Protein AF-A0A437ALH5-F1 (afdb_monomer)

Nearest PDB structures (foldseek):
  6p25-assembly1_B  TM=3.170E-01  e=7.001E-01  Saccharomyces cerevisiae W303
  8elx-assembly1_A  TM=2.997E-01  e=1.710E+00  Homo sapiens
  1yzu-assembly2_B  TM=2.604E-01  e=1.710E+00  Homo sapiens
  1tu4-assembly10_B  TM=3.010E-01  e=3.493E+00  Homo sapiens
  8ynr-assembly1_A  TM=2.887E-01  e=4.704E+00  Homo sapiens

Sequence (110 aa):
MIYIGNNPDFTFKTNKKYTKETYECALNDKFNIILYSNYTTIIDDKVEETAFVIPVHYPSFIRTFDMKIDFTDIESFFVLQNKECKEALKEFVMNLKNKNFTKILDLKLK

Secondary structure (DSSP, 8-state):
-EEESSPPSEEEEE-HHHHSSPPEEEESSSEEEEEEEEEEEEETTEEEEEEEEEE--HHHHHHHH-TTS-TT-HHHHEE--SHHHHHHHHHHHHHHHTS----GGG----

Structure (mmCIF, N/CA/C/O backbone):
data_AF-A0A437ALH5-F1
#
_entry.id   AF-A0A437ALH5-F1
#
loop_
_atom_site.group_PDB
_atom_site.id
_atom_site.type_symbol
_atom_site.label_atom_id
_atom_site.label_alt_id
_atom_site.label_comp_id
_atom_site.label_asym_id
_atom_site.label_entity_id
_atom_site.label_seq_id
_atom_site.pdbx_PDB_ins_code
_atom_site.Cartn_x
_atom_site.Cartn_y
_atom_site.Cartn_z
_atom_site.occupancy
_atom_site.B_iso_or_equiv
_atom_site.auth_seq_id
_atom_site.auth_comp_id
_atom_site.auth_asym_id
_atom_site.auth_atom_id
_atom_site.pdbx_PDB_model_num
ATOM 1 N N . MET A 1 1 ? 10.861 1.046 -13.145 1.00 80.62 1 MET A N 1
ATOM 2 C CA . MET A 1 1 ? 10.740 -0.083 -12.206 1.00 80.62 1 MET A CA 1
ATOM 3 C C . MET A 1 1 ? 9.956 -1.184 -12.885 1.00 80.62 1 MET A C 1
ATOM 5 O O . MET A 1 1 ? 8.976 -0.884 -13.560 1.00 80.62 1 MET A O 1
ATOM 9 N N . ILE A 1 2 ? 10.361 -2.435 -12.690 1.00 82.56 2 ILE A N 1
ATOM 10 C CA . ILE A 1 2 ? 9.631 -3.612 -13.165 1.00 82.56 2 ILE A CA 1
ATOM 11 C C . ILE A 1 2 ? 8.967 -4.288 -11.972 1.00 82.56 2 ILE A C 1
ATOM 13 O O . ILE A 1 2 ? 9.637 -4.626 -10.995 1.00 82.56 2 ILE A O 1
ATOM 17 N N . TYR A 1 3 ? 7.658 -4.505 -12.072 1.00 82.25 3 TYR A N 1
ATOM 18 C CA . TYR A 1 3 ? 6.897 -5.249 -11.078 1.00 82.25 3 TYR A CA 1
ATOM 19 C C . TYR A 1 3 ? 6.874 -6.733 -11.436 1.00 82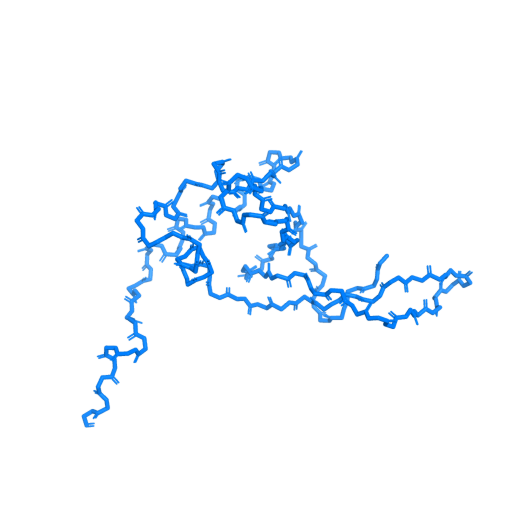.25 3 TYR A C 1
ATOM 21 O O . TYR A 1 3 ? 6.382 -7.126 -12.492 1.00 82.25 3 TYR A O 1
ATOM 29 N N . ILE A 1 4 ? 7.388 -7.570 -10.539 1.00 79.19 4 ILE A N 1
ATOM 30 C CA . ILE A 1 4 ? 7.234 -9.021 -10.617 1.00 79.19 4 ILE A CA 1
ATOM 31 C C . ILE A 1 4 ? 5.957 -9.409 -9.870 1.00 79.19 4 ILE A C 1
ATOM 33 O O . ILE A 1 4 ? 5.816 -9.132 -8.675 1.00 79.19 4 ILE A O 1
ATOM 37 N N . GLY A 1 5 ? 5.043 -10.073 -10.582 1.00 77.38 5 GLY A N 1
ATOM 38 C CA . GLY A 1 5 ? 3.705 -10.419 -10.106 1.00 77.38 5 GLY A CA 1
ATOM 39 C C . GLY A 1 5 ? 2.639 -9.653 -10.886 1.00 77.38 5 GLY A C 1
ATOM 40 O O . GLY A 1 5 ? 2.602 -9.733 -12.111 1.00 77.38 5 GLY A O 1
ATOM 41 N N . ASN A 1 6 ? 1.787 -8.913 -10.175 1.00 75.44 6 ASN A N 1
ATOM 42 C CA . ASN A 1 6 ? 0.764 -8.065 -10.785 1.00 75.44 6 ASN A CA 1
ATOM 43 C C . ASN A 1 6 ? 1.219 -6.606 -10.829 1.00 75.44 6 ASN A C 1
ATOM 45 O O . ASN A 1 6 ? 1.773 -6.099 -9.852 1.00 75.44 6 ASN A O 1
ATOM 49 N N . ASN A 1 7 ? 0.896 -5.919 -11.926 1.00 85.88 7 ASN A N 1
ATOM 50 C CA . ASN A 1 7 ? 1.005 -4.467 -11.972 1.00 85.88 7 ASN A CA 1
ATOM 51 C C . ASN A 1 7 ? -0.019 -3.850 -11.006 1.00 85.88 7 ASN A C 1
ATOM 53 O O . ASN A 1 7 ? -1.188 -4.244 -11.029 1.00 85.88 7 ASN A O 1
ATOM 57 N N . PRO A 1 8 ? 0.405 -2.928 -10.131 1.00 90.12 8 PRO A N 1
ATOM 58 C CA . PRO A 1 8 ? -0.501 -2.265 -9.208 1.00 90.12 8 PRO A CA 1
ATOM 59 C C . PRO A 1 8 ? -1.327 -1.193 -9.928 1.00 90.12 8 PRO A C 1
ATOM 61 O O . PRO A 1 8 ? -0.780 -0.430 -10.723 1.00 90.12 8 PRO A O 1
ATOM 64 N N . ASP A 1 9 ? -2.620 -1.099 -9.604 1.00 92.94 9 ASP A N 1
ATOM 65 C CA . ASP A 1 9 ? -3.494 -0.034 -10.118 1.00 92.94 9 ASP A CA 1
ATOM 66 C C . ASP A 1 9 ? -3.166 1.299 -9.437 1.00 92.94 9 ASP A C 1
ATOM 68 O O . ASP A 1 9 ? -3.128 2.358 -10.063 1.00 92.94 9 ASP A O 1
ATOM 72 N N . PHE A 1 10 ? -2.867 1.233 -8.138 1.00 94.88 10 PHE A N 1
ATOM 73 C CA . PHE A 1 10 ? -2.470 2.380 -7.336 1.00 94.88 10 PHE A CA 1
ATOM 74 C C . PHE A 1 10 ? -1.235 2.065 -6.506 1.00 94.88 10 PHE A C 1
ATOM 76 O O . PHE A 1 10 ? -1.117 0.984 -5.928 1.00 94.88 10 PHE A O 1
ATOM 83 N N . THR A 1 11 ? -0.347 3.047 -6.376 1.00 95.19 11 THR A N 1
ATOM 84 C CA . THR A 1 11 ? 0.797 3.006 -5.464 1.00 95.19 11 THR A CA 1
ATOM 85 C C . THR A 1 11 ? 0.732 4.180 -4.495 1.00 95.19 11 THR A C 1
ATOM 87 O O . THR A 1 11 ? 0.245 5.268 -4.812 1.00 95.19 11 THR A O 1
ATOM 90 N N . PHE A 1 12 ? 1.156 3.942 -3.261 1.00 96.12 12 PHE A N 1
ATOM 91 C CA . PHE A 1 12 ? 1.144 4.933 -2.189 1.00 96.12 12 PHE A CA 1
ATOM 92 C C . PHE A 1 12 ? 2.136 4.532 -1.103 1.00 96.12 12 PHE A C 1
ATOM 94 O O . PHE A 1 12 ? 2.772 3.481 -1.171 1.00 96.12 12 PHE A O 1
ATOM 101 N N . LYS A 1 13 ? 2.320 5.397 -0.108 1.00 96.50 13 LYS A N 1
ATOM 102 C CA . LYS A 1 13 ? 3.335 5.203 0.931 1.00 96.50 13 LYS A CA 1
ATOM 103 C C . LYS A 1 13 ? 2.720 5.279 2.313 1.00 96.50 13 LYS A C 1
ATOM 105 O O . LYS A 1 13 ? 1.741 5.994 2.513 1.00 96.50 13 LYS A O 1
ATOM 110 N N . THR A 1 14 ? 3.292 4.576 3.282 1.00 95.44 14 THR A N 1
ATOM 111 C CA . THR A 1 14 ? 2.913 4.782 4.683 1.00 95.44 14 THR A CA 1
ATOM 112 C C . THR A 1 14 ? 3.402 6.138 5.182 1.00 95.44 14 THR A C 1
ATOM 114 O O . THR A 1 14 ? 4.411 6.683 4.730 1.00 95.44 14 THR A O 1
ATOM 117 N N . ASN A 1 15 ? 2.689 6.692 6.152 1.00 92.88 15 ASN A N 1
ATOM 118 C CA . ASN A 1 15 ? 3.102 7.889 6.854 1.00 92.88 15 ASN A CA 1
ATOM 119 C C . ASN A 1 15 ? 4.147 7.525 7.916 1.00 92.88 15 ASN A C 1
ATOM 121 O O . ASN A 1 15 ? 3.842 6.863 8.913 1.00 92.88 15 ASN A O 1
ATOM 125 N N . LYS A 1 16 ? 5.377 8.023 7.737 1.00 91.31 16 LYS A N 1
ATOM 126 C CA . LYS A 1 16 ? 6.519 7.771 8.632 1.00 91.31 16 LYS A CA 1
ATOM 127 C C . LYS A 1 16 ? 6.227 8.092 10.104 1.00 91.31 16 LYS A C 1
ATOM 129 O O . LYS A 1 16 ? 6.824 7.475 10.984 1.00 91.31 16 LYS A O 1
ATOM 134 N N . LYS A 1 17 ? 5.288 9.006 10.386 1.00 88.19 17 LYS A N 1
ATOM 135 C CA . LYS A 1 17 ? 4.829 9.317 11.751 1.00 88.19 17 LYS A CA 1
ATOM 136 C C . LYS A 1 17 ? 4.312 8.078 12.497 1.00 88.19 17 LYS A C 1
ATOM 138 O O . LYS A 1 17 ? 4.512 7.988 13.703 1.00 88.19 17 LYS A O 1
ATOM 143 N N . TYR A 1 18 ? 3.680 7.139 11.793 1.00 84.06 18 TYR A N 1
ATOM 144 C CA . TYR A 1 18 ? 3.085 5.935 12.382 1.00 84.06 18 TYR A CA 1
ATOM 145 C C . TYR A 1 18 ? 3.986 4.711 12.241 1.00 84.06 18 TYR A C 1
ATOM 147 O O . TYR A 1 18 ? 4.104 3.912 13.166 1.00 84.06 18 TYR A O 1
ATOM 155 N N . THR A 1 19 ? 4.664 4.573 11.104 1.00 87.44 19 THR A N 1
ATOM 156 C CA . THR A 1 19 ? 5.419 3.357 10.777 1.00 87.44 19 THR A CA 1
ATOM 157 C C . THR A 1 19 ? 6.910 3.434 11.097 1.00 87.44 19 THR A C 1
ATOM 159 O O . THR A 1 19 ? 7.612 2.446 10.899 1.00 87.44 19 THR A O 1
ATOM 162 N N . LYS A 1 20 ? 7.412 4.580 11.591 1.00 88.00 20 LYS A N 1
ATOM 163 C CA . LYS A 1 20 ? 8.840 4.923 11.825 1.00 88.00 20 LYS A CA 1
ATOM 164 C C . LYS A 1 20 ? 9.703 4.982 10.560 1.00 88.00 20 LYS A C 1
ATOM 166 O O . LYS A 1 20 ? 10.636 5.780 10.484 1.00 88.00 20 LYS A O 1
ATOM 171 N N . GLU A 1 21 ? 9.345 4.208 9.548 1.00 91.69 21 GLU A N 1
ATOM 172 C CA . GLU A 1 21 ? 9.939 4.164 8.216 1.00 91.69 21 GLU A CA 1
ATOM 173 C C . GLU A 1 21 ? 8.853 4.281 7.149 1.00 91.69 21 GLU A C 1
ATOM 175 O O . GLU A 1 21 ? 7.670 4.175 7.455 1.00 91.69 21 GLU A O 1
ATOM 180 N N . THR A 1 22 ? 9.237 4.549 5.903 1.00 93.88 22 THR A N 1
ATOM 181 C CA . THR A 1 22 ? 8.274 4.645 4.798 1.00 93.88 22 THR A CA 1
ATOM 182 C C . THR A 1 22 ? 8.239 3.317 4.065 1.00 93.88 22 THR A C 1
ATOM 184 O O . THR A 1 22 ? 9.254 2.908 3.512 1.00 93.88 22 THR A O 1
ATOM 187 N N . TYR A 1 23 ? 7.079 2.673 4.044 1.00 94.81 23 TYR A N 1
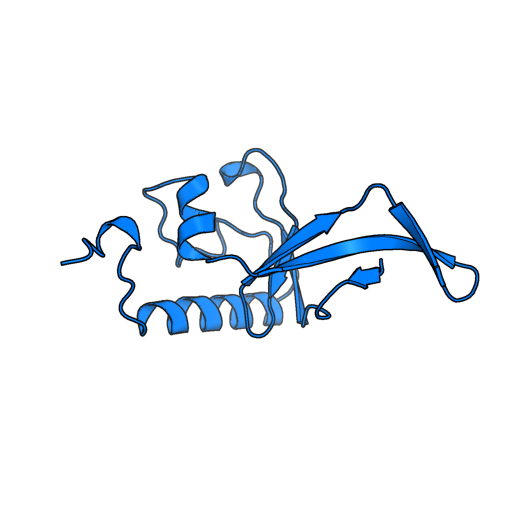ATOM 188 C CA . TYR A 1 23 ? 6.843 1.470 3.256 1.00 94.81 23 TYR A CA 1
ATOM 189 C C . TYR A 1 23 ? 6.086 1.848 1.990 1.00 94.81 23 TYR A C 1
ATOM 191 O O . TYR A 1 23 ? 5.146 2.646 2.046 1.00 94.81 23 TYR A O 1
ATOM 199 N N . GLU A 1 24 ? 6.490 1.278 0.858 1.00 95.62 24 GLU A N 1
ATOM 200 C CA . GLU A 1 24 ? 5.733 1.401 -0.382 1.00 95.62 24 GLU A CA 1
ATOM 201 C C . GLU A 1 24 ? 4.648 0.333 -0.438 1.00 95.62 24 GLU A C 1
ATOM 203 O O . GLU A 1 24 ? 4.890 -0.860 -0.244 1.00 95.62 24 GLU A O 1
ATOM 208 N N . CYS A 1 25 ? 3.428 0.786 -0.676 1.00 95.94 25 CYS A N 1
ATOM 209 C CA . CYS A 1 25 ? 2.240 -0.037 -0.738 1.00 95.94 25 CYS A CA 1
ATOM 210 C C . CYS A 1 25 ? 1.600 0.093 -2.114 1.00 95.94 25 CYS A C 1
ATOM 212 O O . CYS A 1 25 ? 1.777 1.082 -2.831 1.00 95.94 25 CYS A O 1
ATOM 214 N N . ALA A 1 26 ? 0.826 -0.922 -2.458 1.00 95.81 26 ALA A N 1
ATOM 215 C CA . ALA A 1 26 ? 0.078 -0.976 -3.693 1.00 95.81 26 ALA A CA 1
ATOM 216 C C . ALA A 1 26 ? -1.335 -1.497 -3.447 1.00 95.81 26 ALA A C 1
ATOM 218 O O . ALA A 1 26 ? -1.570 -2.303 -2.543 1.00 95.81 26 ALA A O 1
ATOM 219 N N . LEU A 1 27 ? -2.263 -1.070 -4.293 1.00 94.88 27 LEU A N 1
ATOM 220 C CA . LEU A 1 27 ? -3.628 -1.569 -4.325 1.00 94.88 27 LEU A CA 1
ATOM 221 C C . LEU A 1 27 ? -3.980 -2.008 -5.746 1.00 94.88 27 LEU A C 1
ATOM 223 O O . LEU A 1 27 ? -3.707 -1.301 -6.714 1.00 94.88 27 LEU A O 1
ATOM 227 N N . ASN A 1 28 ? -4.575 -3.188 -5.820 1.00 91.12 28 ASN A N 1
ATOM 228 C CA . ASN A 1 28 ? -5.321 -3.722 -6.953 1.00 91.12 28 ASN A CA 1
ATOM 229 C C . ASN A 1 28 ? -6.561 -4.434 -6.379 1.00 91.12 28 ASN A C 1
ATOM 231 O O . ASN A 1 28 ? -7.226 -3.884 -5.499 1.00 91.12 28 ASN A O 1
ATOM 235 N N . ASP A 1 29 ? -6.840 -5.682 -6.758 1.00 90.06 29 ASP A N 1
ATOM 236 C CA . ASP A 1 29 ? -7.826 -6.527 -6.069 1.00 90.06 29 ASP A CA 1
ATOM 237 C C . ASP A 1 29 ? -7.444 -6.832 -4.604 1.00 90.06 29 ASP A C 1
ATOM 239 O O . ASP A 1 29 ? -8.285 -7.236 -3.793 1.00 90.06 29 ASP A O 1
ATOM 243 N N . LYS A 1 30 ? -6.170 -6.638 -4.251 1.00 92.56 30 LYS A N 1
ATOM 244 C CA . LYS A 1 30 ? -5.602 -6.860 -2.920 1.00 92.56 30 LYS A CA 1
ATOM 245 C C . LYS A 1 30 ? -4.831 -5.637 -2.446 1.00 92.56 30 LYS A C 1
ATOM 247 O O . LYS A 1 30 ? -4.368 -4.808 -3.224 1.00 92.56 30 LYS A O 1
ATOM 252 N N . PHE A 1 31 ? -4.642 -5.571 -1.133 1.00 94.88 31 PHE A N 1
ATOM 253 C CA . PHE A 1 31 ? -3.649 -4.693 -0.532 1.00 94.88 31 PHE A CA 1
ATOM 254 C C . PHE A 1 31 ? -2.281 -5.383 -0.573 1.00 94.88 31 PHE A C 1
ATOM 256 O O . PHE A 1 31 ? -2.157 -6.546 -0.182 1.00 94.88 31 PHE A O 1
ATOM 263 N N . ASN A 1 32 ? -1.263 -4.675 -1.055 1.00 95.56 32 ASN A N 1
ATOM 264 C CA . ASN A 1 32 ? 0.070 -5.212 -1.298 1.00 95.56 32 ASN A CA 1
ATOM 265 C C . ASN A 1 32 ? 1.153 -4.307 -0.694 1.00 95.56 32 ASN A C 1
ATOM 267 O O . ASN A 1 32 ? 0.968 -3.098 -0.549 1.00 95.56 32 ASN A O 1
ATOM 271 N N . ILE A 1 33 ? 2.314 -4.893 -0.407 1.00 95.62 33 ILE A N 1
ATOM 272 C CA . ILE A 1 33 ? 3.567 -4.173 -0.144 1.00 95.62 33 ILE A CA 1
ATOM 273 C C . ILE A 1 33 ? 4.483 -4.369 -1.350 1.00 95.62 33 ILE A C 1
ATOM 275 O O . ILE A 1 33 ? 4.519 -5.451 -1.939 1.00 95.62 33 ILE A O 1
ATOM 279 N N . ILE A 1 34 ? 5.223 -3.323 -1.703 1.00 95.31 34 ILE A N 1
ATOM 280 C CA . ILE A 1 34 ? 6.248 -3.357 -2.742 1.00 95.31 34 ILE A CA 1
ATOM 281 C C . ILE A 1 34 ? 7.599 -3.606 -2.064 1.00 95.31 34 ILE A C 1
ATOM 283 O O . ILE A 1 34 ? 8.037 -2.812 -1.231 1.00 95.31 34 ILE A O 1
ATOM 287 N N . LEU A 1 35 ? 8.254 -4.716 -2.407 1.00 93.44 35 LEU A N 1
ATOM 288 C CA . LEU A 1 35 ? 9.596 -5.050 -1.926 1.00 93.44 35 LEU A CA 1
ATOM 289 C C . LEU A 1 35 ? 10.617 -4.896 -3.045 1.00 93.44 35 LEU A C 1
ATOM 291 O O . LEU A 1 35 ? 10.543 -5.586 -4.060 1.00 93.44 35 LEU A O 1
ATOM 295 N N . TYR A 1 36 ? 11.597 -4.029 -2.830 1.00 91.88 36 TYR A N 1
ATOM 296 C CA . TYR A 1 36 ? 12.675 -3.803 -3.780 1.00 91.88 36 TYR A CA 1
ATOM 297 C C . TYR A 1 36 ? 13.733 -4.897 -3.669 1.00 91.88 36 TYR A C 1
ATOM 299 O O . TYR A 1 36 ? 14.151 -5.283 -2.576 1.00 91.88 36 TYR A O 1
ATOM 307 N N . SER A 1 37 ? 14.149 -5.410 -4.819 1.00 89.38 37 SER A N 1
ATOM 308 C CA . SER A 1 37 ? 15.272 -6.324 -4.931 1.00 89.38 37 SER A CA 1
ATOM 309 C C . SER A 1 37 ? 16.585 -5.558 -5.051 1.00 89.38 37 SER A C 1
ATOM 311 O O . SER A 1 37 ? 16.621 -4.457 -5.590 1.00 89.38 37 SER A O 1
ATOM 313 N N . ASN A 1 38 ? 17.685 -6.201 -4.664 1.00 90.88 38 ASN A N 1
ATOM 314 C CA . ASN A 1 38 ? 19.029 -5.725 -5.002 1.00 90.88 38 ASN A CA 1
ATOM 315 C C . ASN A 1 38 ? 19.409 -6.034 -6.464 1.00 90.88 38 ASN A C 1
ATOM 317 O O . ASN A 1 38 ? 20.504 -5.684 -6.899 1.00 90.88 38 ASN A O 1
ATOM 321 N N . TYR A 1 39 ? 18.541 -6.727 -7.210 1.00 88.75 39 TYR A N 1
ATOM 322 C CA . TYR A 1 39 ? 18.742 -7.017 -8.624 1.00 88.75 39 TYR A CA 1
ATOM 323 C C . TYR A 1 39 ? 18.165 -5.912 -9.510 1.00 88.75 39 TYR A C 1
ATOM 325 O O . TYR A 1 39 ? 17.016 -5.485 -9.355 1.00 88.75 39 TYR A O 1
ATOM 333 N N . THR A 1 40 ? 18.948 -5.516 -10.506 1.00 89.50 40 THR A N 1
ATOM 334 C CA . THR A 1 40 ? 18.515 -4.666 -11.613 1.00 89.50 40 THR A CA 1
ATOM 335 C C . THR A 1 40 ? 18.346 -5.510 -12.871 1.00 89.50 40 THR A C 1
ATOM 337 O O . THR A 1 40 ? 19.029 -6.516 -13.063 1.00 89.50 40 THR A O 1
ATOM 340 N N . THR A 1 41 ? 17.411 -5.112 -13.724 1.00 88.00 41 THR A N 1
ATOM 341 C CA . THR A 1 41 ? 17.125 -5.778 -14.999 1.00 88.00 41 THR A CA 1
ATOM 342 C C . THR A 1 41 ? 17.289 -4.770 -16.131 1.00 88.00 41 THR A C 1
ATOM 344 O O . THR A 1 41 ? 17.061 -3.580 -15.930 1.00 88.00 41 THR A O 1
ATOM 347 N N . ILE A 1 42 ? 17.694 -5.227 -17.318 1.00 91.94 42 ILE A N 1
ATOM 348 C CA . ILE A 1 42 ? 17.741 -4.391 -18.523 1.00 91.94 42 ILE A CA 1
ATOM 349 C C . ILE A 1 42 ? 16.542 -4.742 -19.404 1.00 91.94 42 ILE A C 1
ATOM 351 O O . ILE A 1 42 ? 16.389 -5.901 -19.789 1.00 91.94 42 ILE A O 1
ATOM 355 N N . ILE A 1 43 ? 15.704 -3.754 -19.718 1.00 87.06 43 ILE A N 1
ATOM 356 C CA . ILE A 1 43 ? 14.596 -3.863 -20.679 1.00 87.06 43 ILE A CA 1
ATOM 357 C C . ILE A 1 43 ? 14.654 -2.650 -21.605 1.00 87.06 43 ILE A C 1
ATOM 359 O O . ILE A 1 43 ? 14.775 -1.527 -21.125 1.00 87.06 43 ILE A O 1
ATOM 363 N N . ASP A 1 44 ? 14.580 -2.880 -22.919 1.00 89.50 44 ASP A N 1
ATOM 364 C CA . ASP A 1 44 ? 14.610 -1.830 -23.950 1.00 89.50 44 ASP A CA 1
ATOM 365 C C . ASP A 1 44 ? 15.759 -0.819 -23.751 1.00 89.50 44 ASP A C 1
ATOM 367 O O . ASP A 1 44 ? 15.551 0.395 -23.722 1.00 89.50 44 ASP A O 1
ATOM 371 N N . ASP A 1 45 ? 16.975 -1.338 -23.540 1.00 92.44 45 ASP A N 1
ATOM 372 C CA . ASP A 1 45 ? 18.207 -0.576 -23.272 1.00 92.44 45 ASP A CA 1
ATOM 373 C C . ASP A 1 45 ? 18.167 0.329 -22.023 1.00 92.44 45 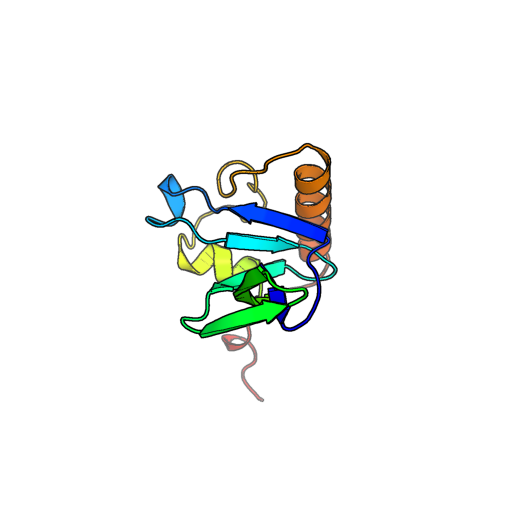ASP A C 1
ATOM 375 O O . ASP A 1 45 ? 19.039 1.182 -21.828 1.00 92.44 45 ASP A O 1
ATOM 379 N N . LYS A 1 46 ? 17.192 0.131 -21.127 1.00 92.62 46 LYS A N 1
ATOM 380 C CA . LYS A 1 46 ? 17.085 0.833 -19.841 1.00 92.62 46 LYS A CA 1
ATOM 381 C C . LYS A 1 46 ? 17.358 -0.102 -18.675 1.00 92.62 46 LYS A C 1
ATOM 383 O O . LYS A 1 46 ? 16.848 -1.217 -18.621 1.00 92.62 46 LYS A O 1
ATOM 388 N N . VAL A 1 47 ? 18.150 0.386 -17.721 1.00 91.62 47 VAL A N 1
ATOM 389 C 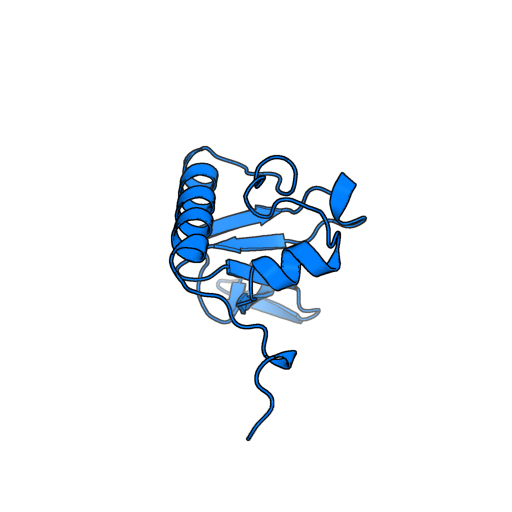CA . VAL A 1 47 ? 18.369 -0.281 -16.434 1.00 91.62 47 VAL A CA 1
ATOM 390 C C . VAL A 1 47 ? 17.205 0.060 -15.515 1.00 91.62 47 VAL A C 1
ATOM 392 O O . VAL A 1 47 ? 16.959 1.229 -15.225 1.00 91.62 47 VAL A O 1
ATOM 395 N N . GLU A 1 48 ? 16.513 -0.964 -15.041 1.00 91.69 48 GLU A N 1
ATOM 396 C CA . GLU A 1 48 ? 15.329 -0.845 -14.204 1.00 91.69 48 GLU A CA 1
ATOM 397 C C . GLU A 1 48 ? 15.518 -1.612 -12.890 1.00 91.69 48 GLU A C 1
ATOM 399 O O . GLU A 1 48 ? 16.068 -2.717 -12.854 1.00 91.69 48 GLU A O 1
ATOM 404 N N . GLU A 1 49 ? 15.032 -1.035 -11.792 1.00 91.38 49 GLU A N 1
ATOM 405 C CA . GLU A 1 49 ? 14.939 -1.737 -10.511 1.00 91.38 49 GLU A CA 1
ATOM 406 C C . GLU A 1 49 ? 13.832 -2.790 -10.549 1.00 91.38 49 GLU A C 1
ATOM 408 O O . GLU A 1 49 ? 12.756 -2.571 -11.121 1.00 91.38 49 GLU A O 1
ATOM 413 N N . THR A 1 50 ? 14.093 -3.922 -9.900 1.00 91.38 50 THR A N 1
ATOM 414 C CA . THR A 1 50 ? 13.138 -5.023 -9.791 1.00 91.38 50 THR A CA 1
ATOM 415 C C . THR A 1 50 ? 12.401 -4.935 -8.462 1.00 91.38 50 THR A C 1
ATOM 417 O O . THR A 1 50 ? 13.032 -4.945 -7.403 1.00 91.38 50 THR A O 1
ATOM 420 N N . ALA A 1 51 ? 11.071 -4.903 -8.500 1.00 93.19 51 ALA A N 1
ATOM 421 C CA . ALA A 1 51 ? 10.237 -4.861 -7.307 1.00 93.19 51 ALA A CA 1
ATOM 422 C C . ALA A 1 51 ? 9.198 -5.987 -7.307 1.00 93.19 51 ALA A C 1
ATOM 424 O O . ALA A 1 51 ? 8.554 -6.272 -8.314 1.00 93.19 51 ALA A O 1
ATOM 425 N N . PHE A 1 52 ? 9.012 -6.625 -6.157 1.00 92.62 52 PHE A N 1
ATOM 426 C CA . PHE A 1 52 ? 8.007 -7.662 -5.950 1.00 92.62 52 PHE A CA 1
ATOM 427 C C . PHE A 1 52 ? 6.753 -7.049 -5.336 1.00 92.62 52 PHE A C 1
ATOM 429 O O . PHE A 1 52 ? 6.829 -6.387 -4.300 1.00 92.62 52 PHE A O 1
ATOM 436 N N . VAL A 1 53 ? 5.597 -7.301 -5.949 1.00 94.25 53 VAL A N 1
ATOM 437 C CA . VAL A 1 53 ? 4.296 -6.865 -5.424 1.00 94.25 53 VAL A CA 1
ATOM 438 C C . VAL A 1 53 ? 3.687 -8.018 -4.637 1.00 94.25 53 VAL A C 1
ATOM 440 O O . VAL A 1 53 ? 3.238 -9.007 -5.217 1.00 94.25 53 VAL A O 1
ATOM 443 N N . ILE A 1 54 ? 3.708 -7.912 -3.308 1.00 93.44 54 ILE A N 1
ATOM 444 C CA . ILE A 1 54 ? 3.324 -9.013 -2.419 1.00 93.44 54 ILE A CA 1
ATOM 445 C C . ILE A 1 54 ? 2.007 -8.691 -1.714 1.00 93.44 54 ILE A C 1
ATOM 447 O O . ILE A 1 54 ? 1.954 -7.716 -0.958 1.00 93.44 54 ILE A O 1
ATOM 451 N N . PRO A 1 55 ? 0.962 -9.521 -1.884 1.00 93.75 55 PRO A N 1
ATOM 452 C CA . PRO A 1 55 ? -0.296 -9.330 -1.184 1.00 93.75 55 PRO A CA 1
ATOM 453 C C . PRO A 1 55 ? -0.122 -9.572 0.309 1.00 93.75 55 PRO A C 1
ATOM 455 O O . PRO A 1 55 ? 0.464 -10.566 0.742 1.00 93.75 55 PRO A O 1
ATOM 458 N N . VAL A 1 56 ? -0.688 -8.675 1.105 1.00 92.12 56 VAL A N 1
ATOM 459 C CA . VAL A 1 56 ? -0.640 -8.737 2.563 1.00 92.12 56 VAL A CA 1
ATOM 460 C C . VAL A 1 56 ? -2.012 -8.467 3.162 1.00 92.12 56 VAL A C 1
ATOM 462 O O . VAL A 1 56 ? -2.847 -7.741 2.624 1.00 92.12 56 VAL A O 1
ATOM 465 N N . HIS A 1 57 ? -2.261 -9.060 4.326 1.00 91.25 57 HIS A N 1
ATOM 466 C CA . HIS A 1 57 ? -3.511 -8.840 5.036 1.00 91.25 57 HIS A CA 1
ATOM 467 C C . HIS A 1 57 ? -3.518 -7.446 5.676 1.00 91.25 57 HIS A C 1
ATOM 46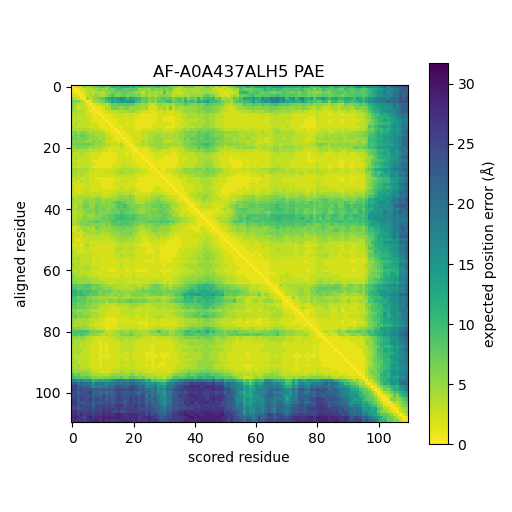9 O O . HIS A 1 57 ? -2.851 -7.223 6.687 1.00 91.25 57 HIS A O 1
ATOM 475 N N . TYR A 1 58 ? -4.294 -6.524 5.101 1.00 92.81 58 TYR A N 1
ATOM 476 C CA . TYR A 1 58 ? -4.336 -5.115 5.504 1.00 92.81 58 TYR A CA 1
ATOM 477 C C . TYR A 1 58 ? -4.529 -4.901 7.019 1.00 92.81 58 TYR A C 1
ATOM 479 O O . TYR A 1 58 ? -3.673 -4.259 7.628 1.00 92.81 58 TYR A O 1
ATOM 487 N N . PRO A 1 59 ? -5.539 -5.492 7.696 1.00 90.50 59 PRO A N 1
ATOM 488 C CA . PRO A 1 59 ? -5.687 -5.303 9.140 1.00 90.50 59 PRO A CA 1
ATOM 489 C C . PRO A 1 59 ? -4.489 -5.810 9.951 1.00 90.50 59 PRO A C 1
ATOM 491 O O . PRO A 1 59 ? -4.157 -5.224 10.978 1.00 90.50 59 PRO A O 1
ATOM 494 N N . SER A 1 60 ? -3.843 -6.897 9.513 1.00 88.69 60 SER A N 1
ATOM 495 C CA . SER A 1 60 ? -2.644 -7.407 10.190 1.00 88.69 60 SER A CA 1
ATOM 496 C C . SER A 1 60 ? -1.471 -6.458 10.000 1.00 88.69 60 SER A C 1
ATOM 498 O O . SER A 1 60 ? -0.790 -6.157 10.971 1.00 88.69 60 SER A O 1
ATOM 500 N N . PHE A 1 61 ? -1.275 -5.954 8.780 1.00 92.00 61 PHE A N 1
ATOM 501 C CA . PHE A 1 61 ? -0.227 -4.988 8.466 1.00 92.00 61 PHE A CA 1
ATOM 502 C C . PHE A 1 61 ? -0.347 -3.728 9.325 1.00 92.00 61 PHE A C 1
ATOM 504 O O . PHE A 1 61 ? 0.610 -3.352 9.990 1.00 92.00 61 PHE A O 1
ATOM 511 N N . ILE A 1 62 ? -1.537 -3.128 9.383 1.00 91.31 62 ILE A N 1
ATOM 512 C CA . ILE A 1 62 ? -1.801 -1.942 10.206 1.00 91.31 62 ILE A CA 1
ATOM 513 C C . ILE A 1 62 ? -1.502 -2.218 11.692 1.00 91.31 62 ILE A C 1
ATOM 515 O O . ILE A 1 62 ? -0.809 -1.441 12.353 1.00 91.31 62 ILE A O 1
ATOM 519 N N . ARG A 1 63 ? -1.954 -3.368 12.209 1.00 88.50 63 ARG A N 1
ATOM 520 C CA . ARG A 1 63 ? -1.758 -3.765 13.614 1.00 88.50 63 ARG A CA 1
ATOM 521 C C . ARG A 1 63 ? -0.314 -4.081 13.991 1.00 88.50 63 ARG A C 1
ATOM 523 O O . ARG A 1 63 ? -0.012 -4.081 15.182 1.00 88.50 63 ARG A O 1
ATOM 530 N N . THR A 1 64 ? 0.568 -4.330 13.024 1.00 89.69 64 THR A N 1
ATOM 531 C CA . THR A 1 64 ? 2.011 -4.462 13.278 1.00 89.69 64 THR A CA 1
ATOM 532 C C . THR A 1 64 ? 2.598 -3.171 13.849 1.00 89.69 64 THR A C 1
ATOM 534 O O . THR A 1 64 ? 3.554 -3.225 14.620 1.00 89.69 64 THR A O 1
ATOM 537 N N . PHE A 1 65 ? 2.026 -2.015 13.502 1.00 88.44 65 PHE A N 1
ATOM 538 C CA . PHE A 1 65 ? 2.545 -0.712 13.920 1.00 88.44 65 PHE A CA 1
ATOM 539 C C . PHE A 1 65 ? 1.826 -0.155 15.148 1.00 88.44 65 PHE A C 1
ATOM 541 O O . PHE A 1 65 ? 2.477 0.390 16.037 1.00 88.44 65 PHE A O 1
ATOM 548 N N . ASP A 1 66 ? 0.506 -0.323 15.230 1.00 83.12 66 ASP A N 1
ATOM 549 C CA . ASP A 1 66 ? -0.277 0.054 16.407 1.00 83.12 66 ASP A CA 1
ATOM 550 C C . ASP A 1 66 ? -1.513 -0.848 16.540 1.00 83.12 66 ASP A C 1
ATOM 552 O O . ASP A 1 66 ? -2.361 -0.914 15.654 1.00 83.12 66 ASP A O 1
ATOM 556 N N . MET A 1 67 ? -1.644 -1.549 17.671 1.00 80.69 67 MET A N 1
ATOM 557 C CA . MET A 1 67 ? -2.797 -2.419 17.928 1.00 80.69 67 MET A CA 1
ATOM 558 C C . MET A 1 67 ? -4.108 -1.658 18.152 1.00 80.69 67 MET A C 1
ATOM 560 O O . MET A 1 67 ? -5.179 -2.259 18.034 1.00 80.69 67 MET A O 1
ATOM 564 N N . LYS A 1 68 ? -4.039 -0.377 18.522 1.00 82.69 68 LYS A N 1
ATOM 565 C CA . LYS A 1 68 ? -5.199 0.450 18.880 1.00 82.69 68 LYS A CA 1
ATOM 566 C C . LYS A 1 68 ? -5.691 1.324 17.735 1.00 82.69 68 LYS A C 1
ATOM 568 O O . LYS A 1 68 ? -6.730 1.960 17.886 1.00 82.69 68 LYS A O 1
ATOM 573 N N . ILE A 1 69 ? -4.963 1.372 16.624 1.00 81.12 69 ILE A N 1
ATOM 574 C CA . ILE A 1 69 ? -5.330 2.228 15.506 1.00 81.12 69 ILE A CA 1
ATOM 575 C C . ILE A 1 69 ? -6.624 1.742 14.847 1.00 81.12 69 ILE A C 1
ATOM 577 O O . ILE A 1 69 ? -6.848 0.540 14.652 1.00 81.12 69 ILE A O 1
ATOM 581 N N . ASP A 1 70 ? -7.480 2.694 14.490 1.00 83.44 70 ASP A N 1
ATOM 582 C CA . ASP A 1 70 ? -8.614 2.423 13.624 1.00 83.44 70 ASP A CA 1
ATOM 583 C C . ASP A 1 70 ? -8.089 2.199 12.205 1.00 83.44 70 ASP A C 1
ATOM 585 O O . ASP A 1 70 ? -7.613 3.117 11.542 1.00 83.44 70 ASP A O 1
ATOM 589 N N . PHE A 1 71 ? -8.187 0.962 11.723 1.00 84.62 71 PHE A N 1
ATOM 590 C CA . PHE A 1 71 ? -7.737 0.600 10.382 1.00 84.62 71 PHE A CA 1
ATOM 591 C C . PHE A 1 71 ? -8.557 1.272 9.268 1.00 84.62 71 PHE A C 1
ATOM 593 O O . PHE A 1 71 ? -8.208 1.126 8.098 1.00 84.62 71 PHE A O 1
ATOM 600 N N . THR A 1 72 ? -9.630 1.998 9.596 1.00 87.19 72 THR A N 1
ATOM 601 C CA . THR A 1 72 ? -10.387 2.813 8.635 1.00 87.19 72 THR A CA 1
ATOM 602 C C . THR A 1 72 ? -9.920 4.248 8.505 1.00 87.19 72 THR A C 1
ATOM 604 O O . THR A 1 72 ? -10.285 4.907 7.532 1.00 87.19 72 THR A O 1
ATOM 607 N N . ASP A 1 73 ? -9.043 4.698 9.399 1.00 88.06 73 ASP A N 1
ATOM 608 C CA . ASP A 1 73 ? -8.345 5.969 9.255 1.00 88.06 73 ASP A CA 1
ATOM 609 C C . ASP A 1 73 ? -7.148 5.826 8.300 1.00 88.06 73 ASP A C 1
ATOM 611 O O . ASP A 1 73 ? -5.977 5.776 8.688 1.00 88.06 73 ASP A O 1
ATOM 615 N N . ILE A 1 74 ? -7.463 5.718 7.009 1.00 92.12 74 ILE A N 1
ATOM 616 C CA . ILE A 1 74 ? -6.462 5.556 5.951 1.00 92.12 74 ILE A CA 1
ATOM 617 C C . ILE A 1 74 ? -5.629 6.826 5.734 1.00 92.12 74 ILE A C 1
ATOM 619 O O . ILE A 1 74 ? -4.484 6.742 5.304 1.00 92.12 74 ILE A O 1
ATOM 623 N N . GLU A 1 75 ? -6.177 8.004 6.031 1.00 90.06 75 GLU A N 1
ATOM 624 C CA . GLU A 1 75 ? -5.538 9.291 5.729 1.00 90.06 75 GLU A CA 1
ATOM 625 C C . GLU A 1 75 ? -4.452 9.640 6.740 1.00 90.06 75 GLU A C 1
ATOM 627 O O . GLU A 1 75 ? -3.432 10.230 6.385 1.00 90.06 75 GLU A O 1
ATOM 632 N N . SER A 1 76 ? -4.629 9.233 7.997 1.00 87.88 76 SER A N 1
ATOM 633 C CA . SER A 1 76 ? -3.561 9.340 8.985 1.00 87.88 76 SER A CA 1
ATOM 634 C C . SER A 1 76 ? -2.403 8.401 8.653 1.00 87.88 76 SER A C 1
ATOM 636 O O . SER A 1 76 ? -1.235 8.779 8.796 1.00 87.88 76 SER A O 1
ATOM 638 N N . PHE A 1 77 ? -2.713 7.183 8.196 1.00 92.31 77 PHE A N 1
ATOM 639 C CA . PHE A 1 77 ? -1.725 6.118 8.040 1.00 92.31 77 PHE A CA 1
ATOM 640 C C . PHE A 1 77 ? -0.985 6.129 6.700 1.00 92.31 77 PHE A C 1
ATOM 642 O O . PHE A 1 77 ? 0.157 5.667 6.638 1.00 92.31 77 PHE A O 1
ATOM 649 N N . PHE A 1 78 ? -1.589 6.663 5.638 1.00 95.25 78 PHE A N 1
ATOM 650 C CA . PHE A 1 78 ? -1.020 6.652 4.292 1.00 95.25 78 PHE A CA 1
ATOM 651 C C . PHE A 1 78 ? -0.890 8.053 3.700 1.00 95.25 78 PHE A C 1
ATOM 653 O O . PHE A 1 78 ? -1.749 8.915 3.853 1.00 95.25 78 PHE A O 1
ATOM 660 N N . VAL A 1 79 ? 0.190 8.252 2.951 1.00 95.25 79 VAL A N 1
ATOM 661 C CA . VAL A 1 79 ? 0.390 9.400 2.071 1.00 95.25 79 VAL A CA 1
ATOM 662 C C . VAL A 1 79 ? -0.145 9.019 0.694 1.00 95.25 79 VAL A C 1
ATOM 664 O O . VAL A 1 79 ? 0.504 8.298 -0.068 1.00 95.25 79 VAL A O 1
ATOM 667 N N . LEU A 1 80 ? -1.360 9.478 0.405 1.00 94.25 80 LEU A N 1
ATOM 668 C CA . LEU A 1 80 ? -2.103 9.165 -0.814 1.00 94.25 80 LEU A CA 1
ATOM 669 C C . LEU A 1 80 ? -1.890 10.282 -1.839 1.00 94.25 80 LEU A C 1
ATOM 671 O O . LEU A 1 80 ? -2.085 11.456 -1.531 1.00 94.25 80 LEU A O 1
ATOM 675 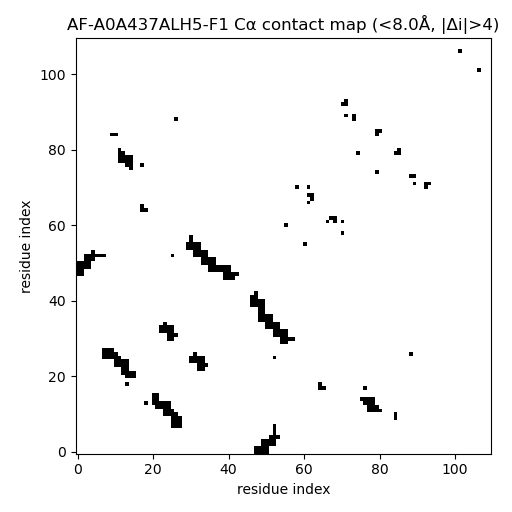N N . GLN A 1 81 ? -1.463 9.923 -3.049 1.00 85.00 81 GLN A N 1
ATOM 676 C CA . GLN A 1 81 ? -1.023 10.904 -4.049 1.00 85.00 81 GLN A CA 1
ATOM 677 C C . GLN A 1 81 ? -2.174 11.575 -4.801 1.00 85.00 81 GLN A C 1
ATOM 679 O O . GLN A 1 81 ? -2.044 12.715 -5.241 1.00 85.00 81 GLN A O 1
ATOM 684 N N . ASN A 1 82 ? -3.295 10.876 -4.976 1.00 91.44 82 ASN A N 1
ATOM 685 C CA . ASN A 1 82 ? -4.432 11.378 -5.732 1.00 91.44 82 ASN A CA 1
ATOM 686 C C . ASN A 1 82 ? -5.763 10.928 -5.112 1.00 91.44 82 ASN A C 1
ATOM 688 O O . ASN A 1 82 ? -5.822 10.033 -4.262 1.00 91.44 82 ASN A O 1
ATOM 692 N N . LYS A 1 83 ? -6.841 11.596 -5.533 1.00 94.38 83 LYS A N 1
ATOM 693 C CA . LYS A 1 83 ? -8.194 11.350 -5.025 1.00 94.38 83 LYS A CA 1
ATOM 694 C C . LYS A 1 83 ? -8.697 9.945 -5.374 1.00 94.38 83 LYS A C 1
ATOM 696 O O . LYS A 1 83 ? -9.355 9.331 -4.547 1.00 94.38 83 LYS A O 1
ATOM 701 N N . GLU A 1 84 ? -8.373 9.434 -6.557 1.00 95.38 84 GLU A N 1
ATOM 702 C CA . GLU A 1 84 ? -8.825 8.115 -7.021 1.00 95.38 84 GLU A CA 1
ATOM 703 C C . GLU A 1 84 ? -8.259 6.983 -6.159 1.00 95.38 84 GLU A C 1
ATOM 705 O O . GLU A 1 84 ? -9.014 6.163 -5.650 1.00 95.38 84 GLU A O 1
ATOM 710 N N . CYS A 1 85 ? -6.953 7.010 -5.887 1.00 94.50 85 CYS A N 1
ATOM 711 C CA . CYS A 1 85 ? -6.265 6.094 -4.979 1.00 94.50 85 CYS A CA 1
ATOM 712 C C . CYS A 1 85 ? -6.885 6.129 -3.578 1.00 94.50 85 CYS A C 1
ATOM 714 O O . CYS A 1 85 ? -7.100 5.091 -2.951 1.00 94.50 85 CYS A O 1
ATOM 716 N N . LYS A 1 86 ? -7.228 7.330 -3.099 1.00 95.38 86 LYS A N 1
ATOM 717 C CA . LYS A 1 86 ? -7.893 7.508 -1.809 1.00 95.38 86 LYS A CA 1
ATOM 718 C C . LYS A 1 86 ? -9.271 6.855 -1.769 1.00 95.38 86 LYS A C 1
ATOM 720 O O . LYS A 1 86 ? -9.552 6.124 -0.820 1.00 95.38 86 LYS A O 1
ATOM 725 N N . GLU A 1 87 ? -10.119 7.108 -2.761 1.00 95.94 87 GLU A N 1
ATOM 726 C CA . GLU A 1 87 ? -11.450 6.495 -2.813 1.00 95.94 87 GLU A CA 1
ATOM 727 C C . GLU A 1 87 ? -11.356 4.972 -2.978 1.00 95.94 87 GLU A C 1
ATOM 729 O O . GLU A 1 87 ? -12.034 4.247 -2.253 1.00 95.94 87 GLU A O 1
ATOM 734 N N . ALA A 1 88 ? -10.445 4.478 -3.822 1.00 95.25 88 ALA A N 1
ATOM 735 C CA . ALA A 1 88 ? -10.227 3.046 -4.024 1.00 95.25 88 ALA A CA 1
ATOM 736 C C . ALA A 1 88 ? -9.784 2.336 -2.734 1.00 95.25 88 ALA A C 1
ATOM 738 O O . ALA A 1 88 ? -10.337 1.298 -2.362 1.00 95.25 88 ALA A O 1
ATOM 739 N N . LEU A 1 89 ? -8.824 2.906 -1.995 1.00 95.44 89 LEU A N 1
ATOM 740 C CA . LEU A 1 89 ? -8.385 2.335 -0.720 1.00 95.44 89 LEU A CA 1
ATOM 741 C C . LEU A 1 89 ? -9.499 2.384 0.331 1.00 95.44 89 LEU A C 1
ATOM 743 O O . LEU A 1 89 ? -9.682 1.431 1.090 1.00 95.44 89 LEU A O 1
ATOM 747 N N . LYS A 1 90 ? -10.273 3.471 0.370 1.00 94.81 90 LYS A N 1
ATOM 748 C CA . LYS A 1 90 ? -11.412 3.603 1.282 1.00 94.81 90 LYS A CA 1
ATOM 749 C C . LYS A 1 90 ? -12.476 2.547 1.000 1.00 94.81 90 LYS A C 1
ATOM 751 O O . LYS A 1 90 ? -12.952 1.903 1.935 1.00 94.81 90 LYS A O 1
ATOM 756 N N . GLU A 1 91 ? -12.819 2.341 -0.267 1.00 93.75 91 GLU A N 1
ATOM 757 C CA . GLU A 1 91 ? -13.755 1.306 -0.699 1.00 93.75 91 GLU A CA 1
ATOM 758 C C . GLU A 1 91 ? -13.249 -0.092 -0.326 1.00 93.75 91 GLU A C 1
ATOM 760 O O . GLU A 1 91 ? -13.981 -0.870 0.292 1.00 93.75 91 GLU A O 1
ATOM 765 N N . PHE A 1 92 ? -11.974 -0.388 -0.600 1.00 93.75 92 PHE A N 1
ATOM 766 C CA . PHE A 1 92 ? -11.339 -1.645 -0.207 1.00 93.75 92 PHE A CA 1
ATOM 767 C C . PHE A 1 92 ? -11.489 -1.908 1.299 1.00 93.75 92 PHE A C 1
ATOM 769 O O . PHE A 1 92 ? -11.949 -2.976 1.711 1.00 93.75 92 PHE A O 1
ATOM 776 N N . VAL A 1 93 ? -11.164 -0.920 2.136 1.00 92.25 93 VAL A N 1
ATOM 777 C CA . VAL A 1 93 ? -11.228 -1.046 3.599 1.00 92.25 93 VAL A CA 1
ATOM 778 C C . VAL A 1 93 ? -12.666 -1.162 4.116 1.00 92.25 93 VAL A C 1
ATOM 780 O O . VAL A 1 93 ? -12.922 -1.907 5.067 1.00 92.25 93 VAL A O 1
ATOM 783 N N . MET A 1 94 ? -13.630 -0.482 3.496 1.00 89.19 94 MET A N 1
ATOM 784 C CA . MET A 1 94 ? -15.046 -0.650 3.837 1.00 89.19 94 MET A CA 1
ATOM 785 C C . MET A 1 94 ? -15.547 -2.056 3.489 1.00 89.19 94 MET A C 1
ATOM 787 O O . MET A 1 94 ? -16.244 -2.675 4.294 1.00 89.19 94 MET A O 1
ATOM 791 N N . ASN A 1 95 ? -15.123 -2.607 2.352 1.00 87.19 95 ASN A N 1
ATOM 792 C CA . ASN A 1 95 ? -15.473 -3.966 1.934 1.00 87.19 95 ASN A CA 1
ATOM 793 C C . ASN A 1 95 ? -14.839 -5.048 2.818 1.00 87.19 95 ASN A C 1
ATOM 795 O O . ASN A 1 95 ? -15.411 -6.131 2.969 1.00 87.19 95 ASN A O 1
ATOM 799 N N . LEU A 1 96 ? -13.703 -4.757 3.459 1.00 82.94 96 LEU A N 1
ATOM 800 C CA . LEU A 1 96 ? -13.130 -5.632 4.480 1.00 82.94 96 LEU A CA 1
ATOM 801 C C . LEU A 1 96 ? -14.097 -5.811 5.657 1.00 82.94 96 LEU A C 1
ATOM 803 O O . LEU A 1 96 ? -14.352 -6.948 6.040 1.00 82.94 96 LEU A O 1
ATOM 807 N N . LYS A 1 97 ? -14.691 -4.735 6.195 1.00 62.16 97 LYS A N 1
ATOM 808 C CA . LYS A 1 97 ? -15.595 -4.797 7.368 1.00 62.16 97 LYS A CA 1
ATOM 809 C C . LYS A 1 97 ? -16.789 -5.744 7.189 1.00 62.16 97 LYS A C 1
ATOM 811 O O . LYS A 1 97 ? -17.292 -6.261 8.181 1.00 62.16 97 LYS A O 1
ATOM 816 N N . ASN A 1 98 ? -17.204 -6.003 5.950 1.00 53.78 98 ASN A N 1
ATOM 817 C CA . ASN A 1 98 ? -18.309 -6.910 5.632 1.00 53.78 98 ASN A CA 1
ATOM 818 C C . ASN A 1 98 ? -17.919 -8.399 5.649 1.00 53.78 98 ASN A C 1
ATOM 820 O O . ASN A 1 98 ? -18.792 -9.263 5.563 1.00 53.78 98 ASN A O 1
ATOM 824 N N . LYS A 1 99 ? -16.628 -8.729 5.771 1.00 54.91 99 LYS A N 1
ATOM 825 C CA . LYS A 1 99 ? -16.147 -10.103 5.952 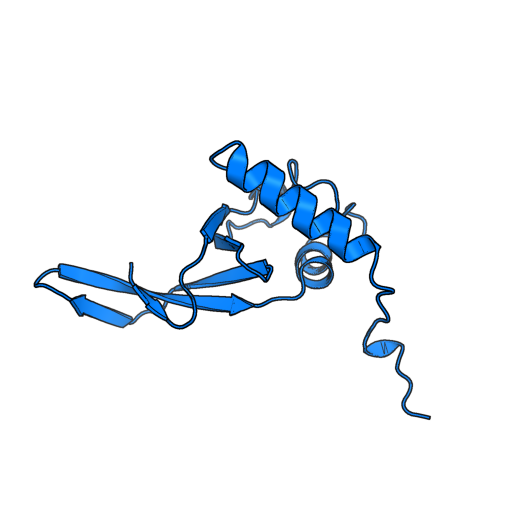1.00 54.91 99 LYS A CA 1
ATOM 826 C C . LYS A 1 99 ? -15.826 -10.313 7.432 1.00 54.91 99 LYS A C 1
ATOM 828 O O . LYS A 1 99 ? -14.939 -9.666 7.974 1.00 54.91 99 LYS A O 1
ATOM 833 N N . ASN A 1 100 ? -16.545 -11.220 8.096 1.00 47.66 100 ASN A N 1
ATOM 834 C CA . ASN A 1 100 ? -16.243 -11.630 9.471 1.00 47.66 100 ASN A CA 1
ATOM 835 C C . ASN A 1 100 ? -14.785 -12.119 9.560 1.00 47.66 100 ASN A C 1
ATOM 837 O O . ASN A 1 100 ? -14.463 -13.211 9.097 1.00 47.66 100 ASN A O 1
ATOM 841 N N . PHE A 1 101 ? -13.893 -11.309 10.133 1.00 53.41 101 PHE A N 1
ATOM 842 C CA . PHE A 1 101 ? -12.496 -11.688 10.325 1.00 53.41 101 PHE A CA 1
ATOM 843 C C . PHE A 1 101 ? -12.353 -12.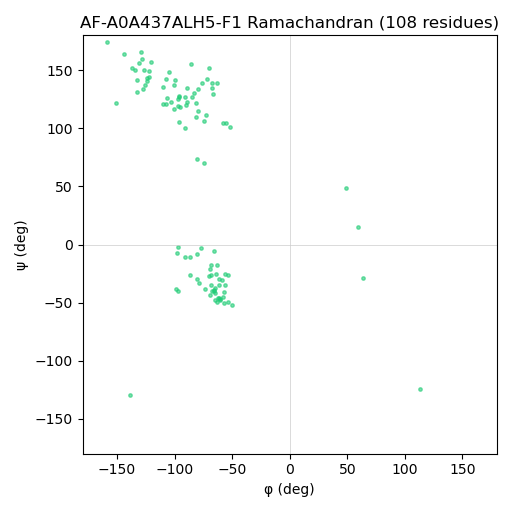550 11.576 1.00 53.41 101 PHE A C 1
ATOM 845 O O . PHE A 1 101 ? -12.446 -12.052 12.697 1.00 53.41 101 PHE A O 1
ATOM 852 N N . THR A 1 102 ? -12.061 -13.834 11.397 1.00 45.91 102 THR A N 1
ATOM 853 C CA . THR A 1 102 ? -11.574 -14.701 12.476 1.00 45.91 102 THR A CA 1
ATOM 854 C C . THR A 1 102 ? -10.047 -14.637 12.483 1.00 45.91 102 THR A C 1
ATOM 856 O O . THR A 1 102 ? -9.419 -14.837 11.441 1.00 45.91 102 THR A O 1
ATOM 859 N N . LYS A 1 103 ? -9.409 -14.336 13.624 1.00 46.94 103 LYS A N 1
ATOM 860 C CA . LYS A 1 103 ? -7.945 -14.467 13.715 1.00 46.94 103 LYS A CA 1
ATOM 861 C C . LYS A 1 103 ? -7.592 -15.942 13.530 1.00 46.94 103 LYS A C 1
ATOM 863 O O . LYS A 1 103 ? -8.233 -16.803 14.117 1.00 46.94 103 LYS A O 1
ATOM 868 N N . ILE A 1 104 ? -6.526 -16.234 12.786 1.00 50.81 104 ILE A N 1
ATOM 869 C CA . ILE A 1 104 ? -6.046 -17.615 12.598 1.00 50.81 104 ILE A CA 1
ATOM 870 C C . ILE A 1 104 ? -5.693 -18.275 13.947 1.00 50.81 104 ILE A C 1
ATOM 872 O O . ILE A 1 104 ? -5.908 -19.464 14.122 1.00 50.81 104 ILE A O 1
ATOM 876 N N . LEU A 1 105 ? -5.248 -17.496 14.939 1.00 49.78 105 LEU A N 1
ATOM 877 C CA . LEU A 1 105 ? -5.026 -17.967 16.315 1.00 49.78 105 LEU A CA 1
ATOM 878 C C . LEU A 1 105 ? -6.305 -18.425 17.042 1.00 49.78 105 LEU A C 1
ATOM 880 O O . LEU A 1 105 ? -6.222 -19.249 17.948 1.00 49.78 105 LEU A O 1
ATOM 884 N N . ASP A 1 106 ? -7.472 -17.911 16.645 1.00 46.94 106 ASP A N 1
ATOM 885 C CA . ASP A 1 106 ? -8.767 -18.270 17.235 1.00 46.94 106 ASP A CA 1
ATOM 886 C C . ASP A 1 106 ? -9.374 -19.519 16.569 1.00 46.94 106 ASP A C 1
ATOM 888 O O . ASP A 1 106 ? -10.311 -20.116 17.104 1.00 46.94 106 ASP A O 1
ATOM 892 N N . LEU A 1 107 ? -8.802 -19.975 15.445 1.00 51.44 107 LEU A N 1
ATOM 893 C CA . LEU A 1 107 ? -9.028 -21.311 14.896 1.00 51.44 107 LEU A CA 1
ATOM 894 C C . LEU A 1 107 ? -8.262 -22.321 15.757 1.00 51.44 107 LEU A C 1
ATOM 896 O O . LEU A 1 107 ? -7.272 -22.915 15.335 1.00 51.44 107 LEU A O 1
ATOM 900 N N . LYS A 1 108 ? -8.719 -22.534 16.994 1.00 43.78 108 LYS A N 1
ATOM 901 C CA . LYS A 1 108 ? -8.403 -23.780 17.691 1.00 43.78 108 LYS A CA 1
ATOM 902 C C . LYS A 1 108 ? -8.938 -24.906 16.811 1.00 43.78 108 LYS A C 1
ATOM 904 O O . LYS A 1 108 ? -10.152 -25.088 16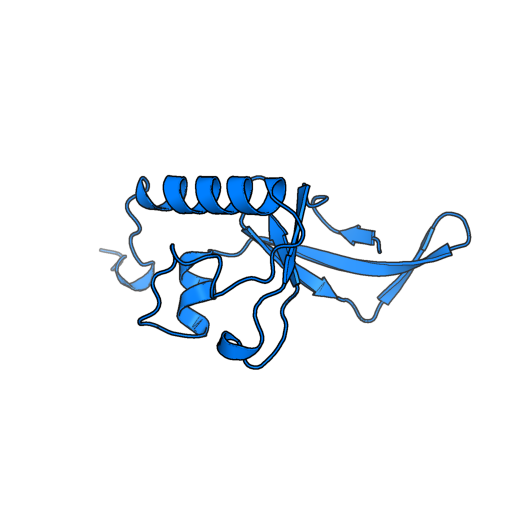.740 1.00 43.78 108 LYS A O 1
ATOM 909 N N . LEU A 1 109 ? -8.032 -25.592 16.112 1.00 48.72 109 LEU A N 1
ATOM 910 C CA . LEU A 1 109 ? -8.285 -26.866 15.446 1.00 48.72 109 LEU A CA 1
ATOM 911 C C . LEU A 1 109 ? -8.907 -27.789 16.502 1.00 48.72 109 LEU A C 1
ATOM 913 O O . LEU A 1 109 ? -8.218 -28.226 17.424 1.00 48.72 109 LEU A O 1
ATOM 917 N N . LYS A 1 110 ? -10.230 -27.939 16.439 1.00 39.03 110 LYS A N 1
ATOM 918 C CA . LYS A 1 110 ? -10.979 -28.932 17.206 1.00 39.03 110 LYS A CA 1
ATOM 919 C C . LYS A 1 110 ? -10.904 -30.266 16.490 1.00 39.03 110 LYS A C 1
ATOM 921 O O . LYS A 1 110 ? -10.968 -30.243 15.241 1.00 39.03 110 LYS A O 1
#

Foldseek 3Di:
DDEDDDDFPFKWWWDCVQQVDIWIWGDDVATWTKAWDPDWDADPNDTHTYIYTGGDDQVVVSVVRPVPDDSLPCVNTIDGDDPVSVVRVNVVVVVVVVDPDDDPVNPPPD

Radius of gyration: 15.85 Å; Cα contacts (8 Å, |Δi|>4): 151; chains: 1; bounding box: 37×40×43 Å

Solvent-accessible surface area (backbone atoms only — not comparable to full-atom values): 6599 Å² total; per-residue (Å²): 111,45,63,49,78,59,82,62,78,32,71,37,31,41,26,39,92,66,59,77,48,72,48,47,32,30,36,62,103,48,45,25,40,53,45,77,51,97,52,72,47,77,56,95,95,35,82,28,49,33,30,38,51,41,77,48,62,58,72,59,58,52,40,74,63,39,81,81,62,64,81,79,53,52,72,77,47,32,50,67,86,49,71,66,54,45,52,53,52,50,52,54,51,56,58,47,73,77,49,87,81,73,57,74,84,73,60,68,85,123

Organism: NCBI:txid291195

Mean predicted aligned error: 6.98 Å

pLDDT: mean 85.35, std 14.44, range [39.03, 96.5]